Protein AF-A0A350DDB5-F1 (afdb_monomer)

Solvent-accessible surface area (backbone atoms only — not comparable to full-atom values): 9599 Å² total; per-residue (Å²): 131,65,50,73,64,43,39,70,79,32,66,92,55,50,73,53,65,64,65,60,55,49,54,50,44,67,74,75,41,54,70,26,58,35,36,60,74,67,66,46,67,66,57,37,42,77,68,61,44,63,33,73,48,82,48,96,90,48,98,65,77,40,78,78,28,46,58,45,88,82,18,39,63,56,42,35,52,53,52,16,50,64,55,27,66,79,69,70,49,80,51,71,40,84,75,46,68,34,84,72,84,81,44,31,37,36,32,38,32,55,41,64,92,81,51,74,84,63,90,59,51,62,66,48,45,47,50,51,21,67,74,69,72,30,41,29,39,38,37,31,29,46,98,90,39,80,77,48,78,49,60,27,75,70,78,73,80,72,75,72,89,126

Mean predicted aligned error: 8.54 Å

Nearest PDB structures (foldseek):
  2zyz-assembly1_A  TM=4.074E-01  e=2.820E-02  Pyrobaculum aerophilum
  3iey-assembly1_B  TM=3.296E-01  e=1.972E-01  Nanoarchaeum equitans
  2eo0-assembly2_B  TM=3.934E-01  e=6.099E-01  Sulfurisphaera tokodaii str. 7
  3p1z-assembly2_G  TM=3.883E-01  e=4.457E-01  Aeropyrum pernix
  8jiw-assembly1_BH  TM=3.377E-01  e=4.835E+00  Triticum aestivum

pLDDT: mean 87.73, std 11.01, range [37.75, 97.38]

Secondary structure (DSSP, 8-state):
---HHHHHH-TTTTTS-HHHHHHHHHHH--HHHHHHHH--HHHHHHTT--EEE--TT-SSPEEEE-SSTTTHHHHHHHHHHHH-HHHHS-EEEEEEE-TTTT--EEEEEE-STTPPPPTTHHHHHHHHHHHHSS-EEEEEEETTEEEEEEEESPPP------

Structure (mmCIF, N/CA/C/O backbone):
data_AF-A0A350DDB5-F1
#
_entry.id   AF-A0A350DDB5-F1
#
loop_
_atom_site.group_PDB
_atom_site.id
_atom_site.type_symbol
_atom_site.label_atom_id
_atom_site.label_alt_id
_atom_site.label_comp_id
_atom_site.label_asym_id
_atom_site.label_entity_id
_atom_site.label_seq_id
_atom_site.pdbx_PDB_ins_code
_atom_site.Cartn_x
_atom_site.Cartn_y
_atom_site.Cartn_z
_atom_site.occupancy
_atom_site.B_iso_or_equiv
_atom_site.auth_seq_id
_atom_site.auth_comp_id
_atom_site.auth_asym_id
_atom_site.auth_atom_id
_atom_site.pdbx_PDB_model_num
ATOM 1 N N . ALA A 1 1 ? 25.832 6.949 -24.820 1.00 77.69 1 ALA A N 1
ATOM 2 C CA . ALA A 1 1 ? 24.738 7.571 -25.598 1.00 77.69 1 ALA A CA 1
ATOM 3 C C . ALA A 1 1 ? 23.483 6.717 -25.429 1.00 77.69 1 ALA A C 1
ATOM 5 O O . ALA A 1 1 ? 23.663 5.517 -25.239 1.00 77.69 1 ALA A O 1
ATOM 6 N N . PRO A 1 2 ? 22.267 7.297 -25.448 1.00 85.56 2 PRO A N 1
ATOM 7 C CA . PRO A 1 2 ? 21.021 6.542 -25.289 1.00 85.56 2 PRO A CA 1
ATOM 8 C C . PRO A 1 2 ? 20.863 5.491 -26.394 1.00 85.56 2 PRO A C 1
ATOM 10 O O . PRO A 1 2 ? 21.226 5.736 -27.551 1.00 85.56 2 PRO A O 1
ATOM 13 N N . THR A 1 3 ? 20.337 4.328 -26.023 1.00 88.81 3 THR A N 1
ATOM 14 C CA . THR A 1 3 ? 20.015 3.228 -26.939 1.00 88.81 3 THR A CA 1
ATOM 15 C C . THR A 1 3 ? 18.721 3.507 -27.714 1.00 88.81 3 THR A C 1
ATOM 17 O O . THR A 1 3 ? 18.036 4.499 -27.467 1.00 88.81 3 THR A O 1
ATOM 20 N N . ALA A 1 4 ? 18.387 2.657 -28.691 1.00 90.31 4 ALA A N 1
ATOM 21 C CA . ALA A 1 4 ? 17.105 2.750 -29.396 1.00 90.31 4 ALA A CA 1
ATOM 22 C C . ALA A 1 4 ? 15.919 2.564 -28.435 1.00 90.31 4 ALA A C 1
ATOM 24 O O . ALA A 1 4 ? 14.973 3.340 -28.484 1.00 90.31 4 ALA A O 1
ATOM 25 N N . GLU A 1 5 ? 16.035 1.613 -27.509 1.00 87.00 5 GLU A N 1
ATOM 26 C CA . GLU A 1 5 ? 15.034 1.367 -26.475 1.00 87.00 5 GLU A CA 1
ATOM 27 C C . GLU A 1 5 ? 14.865 2.566 -25.530 1.00 87.00 5 GLU A C 1
ATOM 29 O O . GLU A 1 5 ? 13.740 2.948 -25.216 1.00 87.00 5 GLU A O 1
ATOM 34 N N . ASP A 1 6 ? 15.964 3.204 -25.109 1.00 87.44 6 ASP A N 1
ATOM 35 C CA . ASP A 1 6 ? 15.877 4.393 -24.249 1.00 87.44 6 ASP A CA 1
ATOM 36 C C . ASP A 1 6 ? 15.075 5.509 -24.934 1.00 87.44 6 ASP A C 1
ATOM 38 O O . ASP A 1 6 ? 14.295 6.197 -24.283 1.00 87.44 6 ASP A O 1
ATOM 42 N N . ARG A 1 7 ? 15.233 5.674 -26.254 1.00 89.94 7 ARG A N 1
ATOM 43 C CA . ARG A 1 7 ? 14.491 6.674 -27.041 1.00 89.94 7 ARG A CA 1
ATOM 44 C C . ARG A 1 7 ? 13.031 6.301 -27.262 1.00 89.94 7 ARG A C 1
ATOM 46 O O . ARG A 1 7 ? 12.203 7.195 -27.372 1.00 89.94 7 ARG A O 1
ATOM 53 N N . GLU A 1 8 ? 12.726 5.012 -27.348 1.00 89.94 8 GLU A N 1
ATOM 54 C CA . GLU A 1 8 ? 11.354 4.524 -27.468 1.00 89.94 8 GLU A CA 1
ATOM 55 C C . GLU A 1 8 ? 10.568 4.763 -26.175 1.00 89.94 8 GLU A C 1
ATOM 57 O O . GLU A 1 8 ? 9.454 5.280 -26.208 1.00 89.94 8 GLU A O 1
ATOM 62 N N . TRP A 1 9 ? 11.167 4.440 -25.027 1.00 86.56 9 TRP A N 1
ATOM 63 C CA . TRP A 1 9 ? 10.498 4.556 -23.731 1.00 86.56 9 TRP A CA 1
ATOM 64 C C . TRP A 1 9 ? 10.554 5.953 -23.120 1.00 86.56 9 TRP A C 1
ATOM 66 O O . TRP A 1 9 ? 9.683 6.295 -22.318 1.00 86.56 9 TRP A O 1
ATOM 76 N N . PHE A 1 10 ? 11.562 6.747 -23.479 1.00 90.19 10 PHE A N 1
ATOM 77 C CA . PHE A 1 10 ? 11.792 8.074 -22.917 1.00 90.19 10 PHE A CA 1
ATOM 78 C C . PHE A 1 10 ? 12.144 9.107 -23.995 1.00 90.19 10 PHE A C 1
ATOM 80 O O . PHE A 1 10 ? 13.213 9.721 -23.927 1.00 90.19 10 PHE A O 1
ATOM 87 N N . PRO A 1 11 ? 11.268 9.339 -24.988 1.00 90.19 11 PRO A N 1
ATOM 88 C CA . PRO A 1 11 ? 11.570 10.218 -26.119 1.00 90.19 11 PRO A CA 1
ATOM 89 C C . PRO A 1 11 ? 11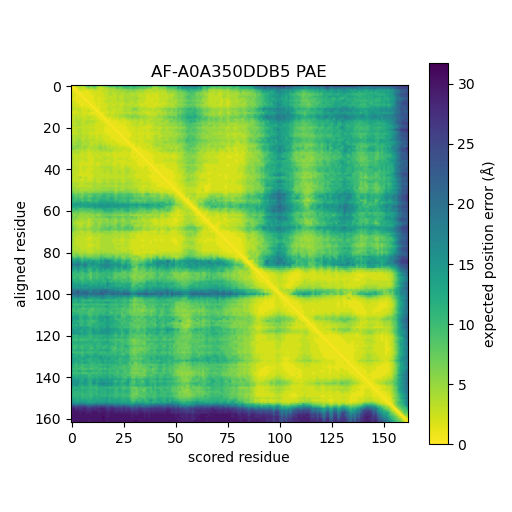.967 11.638 -25.688 1.00 90.19 11 PRO A C 1
ATOM 91 O O . PRO A 1 11 ? 12.842 12.240 -26.305 1.00 90.19 11 PRO A O 1
ATOM 94 N N . ASP A 1 12 ? 11.389 12.139 -24.593 1.00 87.69 12 ASP A N 1
ATOM 95 C CA . ASP A 1 12 ? 11.588 13.516 -24.127 1.00 87.69 12 ASP A CA 1
ATOM 96 C C . ASP A 1 12 ? 12.887 13.732 -23.331 1.00 87.69 12 ASP A C 1
ATOM 98 O O . ASP A 1 12 ? 13.337 14.866 -23.173 1.00 87.69 12 ASP A O 1
ATOM 102 N N . ILE A 1 13 ? 13.500 12.662 -22.810 1.00 90.06 13 ILE A N 1
ATOM 103 C CA . ILE A 1 13 ? 14.688 12.751 -21.936 1.00 90.06 13 ILE A CA 1
ATOM 104 C C . ILE A 1 13 ? 15.859 11.876 -22.403 1.00 90.06 13 ILE A C 1
ATOM 106 O O . ILE A 1 13 ? 16.972 11.985 -21.890 1.00 90.06 13 ILE A O 1
ATOM 110 N N . ALA A 1 14 ? 15.665 11.002 -23.390 1.00 90.44 14 ALA A N 1
ATOM 111 C CA . ALA A 1 14 ? 16.731 10.159 -23.908 1.00 90.44 14 ALA A CA 1
ATOM 112 C C . ALA A 1 14 ? 17.817 11.004 -24.593 1.00 90.44 14 ALA A C 1
ATOM 114 O O . ALA A 1 14 ? 17.689 11.425 -25.741 1.00 90.44 14 ALA A O 1
ATOM 115 N N . GLY A 1 15 ? 18.938 11.199 -23.896 1.00 86.69 15 GLY A N 1
ATOM 116 C CA . GLY A 1 15 ? 20.064 12.008 -24.372 1.00 86.69 15 GLY A CA 1
ATOM 117 C C . GLY A 1 15 ? 20.114 13.428 -23.807 1.00 86.69 15 GLY A C 1
ATOM 118 O O . GLY A 1 15 ? 21.044 14.157 -24.148 1.00 86.69 15 GLY A O 1
ATOM 119 N N . SER A 1 16 ? 19.181 13.805 -22.926 1.00 88.44 16 SER A N 1
ATOM 120 C CA . SER A 1 16 ? 19.285 15.028 -22.126 1.00 88.44 16 SER A CA 1
ATOM 121 C C . SER A 1 16 ? 20.382 14.904 -21.048 1.00 88.44 16 SER A C 1
ATOM 123 O O . SER A 1 16 ? 20.863 13.799 -20.754 1.00 88.44 16 SER A O 1
ATOM 125 N N . PRO A 1 17 ? 20.801 16.019 -20.417 1.00 91.50 17 PRO A N 1
ATOM 126 C CA . PRO A 1 17 ? 21.650 15.977 -19.231 1.00 91.50 17 PRO A CA 1
ATOM 127 C C . PRO A 1 17 ? 20.959 15.213 -18.087 1.00 91.50 17 PRO A C 1
ATOM 129 O O . PRO A 1 17 ? 20.061 15.728 -17.425 1.00 91.50 17 PRO A O 1
ATOM 132 N N . TRP A 1 18 ? 21.402 13.976 -17.828 1.00 86.69 18 TRP A N 1
ATOM 133 C CA . TRP A 1 18 ? 20.747 13.059 -16.878 1.00 86.69 18 TRP A CA 1
ATOM 134 C C . TRP A 1 18 ? 20.542 13.664 -15.482 1.00 86.69 18 TRP A C 1
ATOM 136 O O . TRP A 1 18 ? 19.542 13.385 -14.825 1.00 86.69 18 TRP A O 1
ATOM 146 N N . ARG A 1 19 ? 21.484 14.504 -15.031 1.00 92.12 19 ARG A N 1
ATOM 147 C CA . ARG A 1 19 ? 21.434 15.140 -13.714 1.00 92.12 19 ARG A CA 1
ATOM 148 C C . ARG A 1 19 ? 20.280 16.131 -13.610 1.00 92.12 19 ARG A C 1
ATOM 150 O O . ARG A 1 19 ? 19.582 16.129 -12.605 1.00 92.12 19 ARG A O 1
ATOM 157 N N . GLU A 1 20 ? 20.060 16.941 -14.640 1.00 93.12 20 GLU A N 1
ATOM 158 C CA . GLU A 1 20 ? 18.960 17.910 -14.667 1.00 93.12 20 GLU A CA 1
ATOM 159 C C . GLU A 1 20 ? 17.610 17.192 -14.702 1.00 93.12 20 GLU A C 1
ATOM 161 O O . GLU A 1 20 ? 16.706 17.538 -13.944 1.00 93.12 20 GLU A O 1
ATOM 166 N N . THR A 1 21 ? 17.501 16.133 -15.511 1.00 90.81 21 THR A N 1
ATOM 167 C CA . THR A 1 21 ? 16.305 15.284 -15.560 1.00 90.81 21 THR A CA 1
ATOM 168 C C . THR A 1 21 ? 16.009 14.639 -14.206 1.00 90.81 21 THR A C 1
ATOM 170 O O . THR A 1 21 ? 14.863 14.660 -13.761 1.00 90.81 21 THR A O 1
ATOM 173 N N . LEU A 1 22 ? 17.026 14.108 -13.522 1.00 89.00 22 LEU A N 1
ATOM 174 C CA . LEU A 1 22 ? 16.855 13.496 -12.205 1.00 89.00 22 LEU A CA 1
ATOM 175 C C . LEU A 1 22 ? 16.471 14.528 -11.137 1.00 89.00 22 LEU A C 1
ATOM 177 O O . LEU A 1 22 ? 15.537 14.294 -10.374 1.00 89.00 22 LEU A O 1
ATOM 181 N N . GLU A 1 23 ? 17.151 15.676 -11.090 1.00 91.69 23 GLU A N 1
ATOM 182 C CA . GLU A 1 23 ? 16.832 16.751 -10.142 1.00 91.69 23 GLU A CA 1
ATOM 183 C C . GLU A 1 23 ? 15.412 17.294 -10.362 1.00 91.69 23 GLU A C 1
ATOM 185 O O . GLU A 1 23 ? 14.696 17.560 -9.394 1.00 91.69 23 GLU A O 1
ATOM 190 N N . PHE A 1 24 ? 14.976 17.418 -11.619 1.00 92.31 24 PHE A N 1
ATOM 191 C CA . PHE A 1 24 ? 13.599 17.769 -11.955 1.00 92.31 24 PHE A CA 1
ATOM 192 C C . PHE A 1 24 ? 12.616 16.708 -11.454 1.00 92.31 24 PHE A C 1
ATOM 194 O O . PHE A 1 24 ? 11.641 17.051 -10.783 1.00 92.31 24 PHE A O 1
ATOM 201 N N . ALA A 1 25 ? 12.882 15.431 -11.731 1.00 90.19 25 ALA A N 1
ATOM 202 C CA . ALA A 1 25 ? 12.014 14.337 -11.322 1.00 90.19 25 ALA A CA 1
ATOM 203 C C . ALA A 1 25 ? 11.860 14.276 -9.788 1.00 90.19 25 ALA A C 1
ATOM 205 O O . ALA A 1 25 ? 10.746 14.247 -9.275 1.00 90.19 25 ALA A O 1
ATOM 206 N N . MET A 1 26 ? 12.965 14.366 -9.044 1.00 88.75 26 MET A N 1
ATOM 207 C CA . MET A 1 26 ? 12.956 14.316 -7.575 1.00 88.75 26 MET A CA 1
ATOM 208 C C . MET A 1 26 ? 12.252 15.509 -6.915 1.00 88.75 26 MET A C 1
ATOM 210 O O . MET A 1 26 ? 11.738 15.380 -5.809 1.00 88.75 26 MET A O 1
ATOM 214 N N . ARG A 1 27 ? 12.252 16.688 -7.551 1.00 91.25 27 ARG A N 1
ATOM 215 C CA . ARG A 1 27 ? 11.601 17.890 -6.997 1.00 91.25 27 ARG A CA 1
ATOM 216 C C . ARG A 1 27 ? 10.104 17.946 -7.276 1.00 91.25 27 ARG A C 1
ATOM 218 O O . ARG A 1 27 ? 9.377 18.556 -6.498 1.00 91.25 27 ARG A O 1
ATOM 225 N N . ASN A 1 28 ? 9.665 17.379 -8.397 1.00 91.62 28 ASN A N 1
ATOM 226 C CA . ASN A 1 28 ? 8.316 17.605 -8.919 1.00 91.62 28 ASN A CA 1
ATOM 227 C C . ASN A 1 28 ? 7.402 16.375 -8.833 1.00 91.62 28 ASN A C 1
ATOM 229 O O . ASN A 1 28 ? 6.195 16.516 -9.022 1.00 91.62 28 ASN A O 1
ATOM 233 N N . PHE A 1 29 ? 7.940 15.188 -8.540 1.00 89.06 29 PHE A N 1
ATOM 234 C CA . PHE A 1 29 ? 7.173 13.943 -8.492 1.00 89.06 29 PHE A CA 1
ATOM 235 C C . PHE A 1 29 ? 7.298 13.258 -7.132 1.00 89.06 29 PHE A C 1
ATOM 237 O O . PHE A 1 29 ? 8.316 13.365 -6.453 1.00 89.06 29 PHE A O 1
ATOM 244 N N . LYS A 1 30 ? 6.231 12.553 -6.745 1.00 86.75 30 LYS A N 1
ATOM 245 C CA . LYS A 1 30 ? 6.221 11.647 -5.590 1.00 86.75 30 LYS A CA 1
ATOM 246 C C . LYS A 1 30 ? 6.795 10.291 -6.004 1.00 86.75 30 LYS A C 1
ATOM 248 O O . LYS A 1 30 ? 6.885 10.020 -7.200 1.00 86.75 30 LYS A O 1
ATOM 253 N N . ASP A 1 31 ? 7.139 9.441 -5.041 1.00 86.88 31 ASP A N 1
ATOM 254 C CA . ASP A 1 31 ? 7.784 8.140 -5.277 1.00 86.88 31 ASP A CA 1
ATOM 255 C C . ASP A 1 31 ? 7.068 7.302 -6.351 1.00 86.88 31 ASP A C 1
ATOM 257 O O . ASP A 1 31 ? 7.704 6.764 -7.259 1.00 86.88 31 ASP A O 1
ATOM 261 N N . GLU A 1 32 ? 5.735 7.247 -6.313 1.00 86.62 32 GLU A N 1
ATOM 262 C CA . GLU A 1 32 ? 4.929 6.447 -7.236 1.00 86.62 32 GLU A CA 1
ATOM 263 C C . GLU A 1 32 ? 5.047 6.952 -8.671 1.00 86.62 32 GLU A C 1
ATOM 265 O O . GLU A 1 32 ? 5.317 6.183 -9.600 1.00 86.62 32 GLU A O 1
ATOM 270 N N . SER A 1 33 ? 4.845 8.257 -8.865 1.00 89.06 33 SER A N 1
ATOM 271 C CA . SER A 1 33 ? 4.888 8.875 -10.186 1.00 89.06 33 SER A CA 1
ATOM 272 C C . SER A 1 33 ? 6.315 8.979 -10.714 1.00 89.06 33 SER A C 1
ATOM 274 O O . SER A 1 33 ? 6.515 8.841 -11.920 1.00 89.06 33 SER A O 1
ATOM 276 N N . PHE A 1 34 ? 7.304 9.112 -9.828 1.00 90.50 34 PHE A N 1
ATOM 277 C CA . PHE A 1 34 ? 8.720 9.017 -10.157 1.00 90.50 34 PHE A CA 1
ATOM 278 C C . PHE A 1 34 ? 9.052 7.640 -10.747 1.00 90.50 34 PHE A C 1
ATOM 280 O O . PHE A 1 34 ? 9.576 7.555 -11.857 1.00 90.50 34 PHE A O 1
ATOM 287 N N . ILE A 1 35 ? 8.686 6.553 -10.058 1.00 90.06 35 ILE A N 1
ATOM 288 C CA . ILE A 1 35 ? 8.905 5.185 -10.552 1.00 90.06 35 ILE A CA 1
ATOM 289 C C . ILE A 1 35 ? 8.162 4.972 -11.874 1.00 90.06 35 ILE A C 1
ATOM 291 O O . ILE A 1 35 ? 8.744 4.477 -12.840 1.00 90.06 35 ILE A O 1
ATOM 295 N N . GLN A 1 36 ? 6.897 5.392 -11.950 1.00 90.25 36 GLN A N 1
ATOM 296 C CA . GLN A 1 36 ? 6.066 5.181 -13.133 1.00 90.25 36 GLN A CA 1
ATOM 297 C C . GLN A 1 36 ? 6.613 5.880 -14.384 1.00 90.25 36 GLN A C 1
ATOM 299 O O . GLN A 1 36 ? 6.474 5.354 -15.490 1.00 90.25 36 GLN A O 1
ATOM 304 N N . GLN A 1 37 ? 7.221 7.058 -14.221 1.00 89.19 37 GLN A N 1
ATOM 305 C CA . GLN A 1 37 ? 7.660 7.899 -15.336 1.00 89.19 37 GLN A CA 1
ATOM 306 C C . GLN A 1 37 ? 9.151 7.796 -15.652 1.00 89.19 37 GLN A C 1
ATOM 308 O O . GLN A 1 37 ? 9.514 8.085 -16.785 1.00 89.19 37 GLN A O 1
ATOM 313 N N . PHE A 1 38 ? 10.006 7.387 -14.707 1.00 90.94 38 PHE A N 1
ATOM 314 C CA . PHE A 1 38 ? 11.466 7.480 -14.867 1.00 90.94 38 PHE A CA 1
ATOM 315 C C . PHE A 1 38 ? 12.230 6.164 -14.651 1.00 90.94 38 PHE A C 1
ATOM 317 O O . PHE A 1 38 ? 13.418 6.100 -14.970 1.00 90.94 38 PHE A O 1
ATOM 324 N N . LEU A 1 39 ? 11.601 5.094 -14.150 1.00 91.69 39 LEU A N 1
ATOM 325 C CA . LEU A 1 39 ? 12.277 3.797 -14.017 1.00 91.69 39 LEU A CA 1
ATOM 326 C C . LEU A 1 39 ? 12.444 3.144 -15.390 1.00 91.69 39 LEU A C 1
ATOM 328 O O . LEU A 1 39 ? 11.435 2.750 -15.952 1.00 91.69 39 LEU A O 1
ATOM 332 N N . SER A 1 40 ? 13.674 2.999 -15.900 1.00 91.19 40 SER A N 1
ATOM 333 C CA . SER A 1 40 ? 13.963 2.527 -17.267 1.00 91.19 40 SER A CA 1
ATOM 334 C C . SER A 1 40 ? 14.062 1.008 -17.441 1.00 91.19 40 SER A C 1
ATOM 336 O O . SER A 1 40 ? 14.426 0.314 -16.485 1.00 91.19 40 SER A O 1
ATOM 338 N N . PRO A 1 41 ? 13.832 0.460 -18.661 1.00 91.06 41 PRO A N 1
ATOM 339 C CA . PRO A 1 41 ? 13.954 -0.980 -18.912 1.00 91.06 41 PRO A CA 1
ATOM 340 C C . PRO A 1 41 ? 15.349 -1.499 -18.591 1.00 91.06 41 PRO A C 1
ATOM 342 O O . PRO A 1 41 ? 15.508 -2.573 -18.014 1.00 91.06 41 PRO A O 1
ATOM 345 N N . LYS A 1 42 ? 16.371 -0.689 -18.884 1.00 89.88 42 LYS A N 1
ATOM 346 C CA . LYS A 1 42 ? 17.754 -0.985 -18.525 1.00 89.88 42 LYS A CA 1
ATOM 347 C C . LYS A 1 42 ? 17.925 -1.207 -17.022 1.00 89.88 42 LYS A C 1
ATOM 349 O O . LYS A 1 42 ? 18.483 -2.228 -16.642 1.00 89.88 42 LYS A O 1
ATOM 354 N N . VAL A 1 43 ? 17.436 -0.298 -16.176 1.00 90.75 43 VAL A N 1
ATOM 355 C CA . VAL A 1 43 ? 17.553 -0.447 -14.714 1.00 90.75 43 VAL A CA 1
ATOM 356 C C . VAL A 1 43 ? 16.777 -1.672 -14.229 1.00 90.75 43 VAL A C 1
ATOM 358 O O . VAL A 1 43 ? 17.289 -2.430 -13.410 1.00 90.75 43 VAL A O 1
ATOM 361 N N . ILE A 1 44 ? 15.584 -1.919 -14.778 1.00 92.62 44 ILE A N 1
ATOM 362 C CA . ILE A 1 44 ? 14.783 -3.112 -14.464 1.00 92.62 44 ILE A CA 1
ATOM 363 C C . ILE A 1 44 ? 15.550 -4.409 -14.783 1.00 92.62 44 ILE A C 1
ATOM 365 O O . ILE A 1 44 ? 15.536 -5.333 -13.969 1.00 92.62 44 ILE A O 1
ATOM 369 N N . ARG A 1 45 ? 16.266 -4.471 -15.916 1.00 93.00 45 ARG A N 1
ATOM 370 C CA . ARG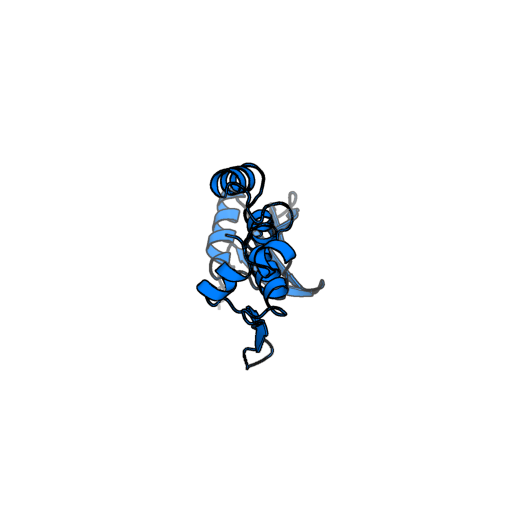 A 1 45 ? 17.126 -5.615 -16.277 1.00 93.00 45 ARG A CA 1
ATOM 371 C C . ARG A 1 45 ? 18.381 -5.718 -15.424 1.00 93.00 45 ARG A C 1
ATOM 373 O O . ARG A 1 45 ? 18.706 -6.809 -14.966 1.00 93.00 45 ARG A O 1
ATOM 380 N N . ASP A 1 46 ? 19.068 -4.602 -15.199 1.00 93.81 46 ASP A N 1
ATOM 381 C CA . ASP A 1 46 ? 20.305 -4.560 -14.415 1.00 93.81 46 ASP A CA 1
ATOM 382 C C . ASP A 1 46 ? 20.043 -5.018 -12.965 1.00 93.81 46 ASP A C 1
ATOM 384 O O . ASP A 1 46 ? 20.843 -5.756 -12.389 1.00 93.81 46 ASP A O 1
ATOM 388 N N . LEU A 1 47 ? 18.882 -4.655 -12.406 1.00 94.06 47 LEU A N 1
ATOM 389 C CA . LEU A 1 47 ? 18.408 -5.106 -11.092 1.00 94.06 47 LEU A CA 1
ATOM 390 C C . LEU A 1 47 ? 17.685 -6.462 -11.122 1.00 94.06 47 LEU A C 1
ATOM 392 O O . LEU A 1 47 ? 17.316 -6.974 -10.067 1.00 94.06 47 LEU A O 1
ATOM 396 N N . LYS A 1 48 ? 17.485 -7.048 -12.309 1.00 93.12 48 LYS A N 1
ATOM 397 C CA . LYS A 1 48 ? 16.778 -8.319 -12.533 1.00 93.12 48 LYS A CA 1
ATOM 398 C C . LYS A 1 48 ? 15.405 -8.365 -11.864 1.00 93.12 48 LYS A C 1
ATOM 400 O O . LYS A 1 48 ? 15.043 -9.383 -11.277 1.00 93.12 48 LYS A O 1
ATOM 405 N N . LEU A 1 49 ? 14.639 -7.278 -11.938 1.00 93.75 49 LEU A N 1
ATOM 406 C CA . LEU A 1 49 ? 13.316 -7.243 -11.318 1.00 93.75 49 LEU A CA 1
ATOM 407 C C . LEU A 1 49 ? 12.365 -8.214 -12.031 1.00 93.75 49 LEU A C 1
ATOM 409 O O . LEU A 1 49 ? 12.476 -8.476 -13.232 1.00 93.75 49 LEU A O 1
ATOM 413 N N . PHE A 1 50 ? 11.421 -8.749 -11.270 1.00 93.69 50 PHE A N 1
ATOM 414 C CA . PHE A 1 50 ? 10.334 -9.588 -11.752 1.00 93.69 50 PHE A CA 1
ATOM 415 C C . PHE A 1 50 ? 9.138 -9.427 -10.814 1.00 93.69 50 PHE A C 1
ATOM 417 O O . PHE A 1 50 ? 9.289 -9.014 -9.663 1.00 93.69 50 PHE A O 1
ATOM 424 N N . LEU A 1 51 ? 7.947 -9.710 -11.328 1.00 91.81 51 LEU A N 1
ATOM 425 C CA . LEU A 1 51 ? 6.696 -9.619 -10.589 1.00 91.81 51 LEU A CA 1
ATOM 426 C C . LEU A 1 51 ? 6.229 -11.023 -10.214 1.00 91.81 51 LEU A C 1
ATOM 428 O O . LEU A 1 51 ? 6.044 -11.864 -11.094 1.00 91.81 51 LEU A O 1
ATOM 432 N N . ILE A 1 52 ? 6.004 -11.236 -8.921 1.00 88.56 52 ILE A N 1
ATOM 433 C CA . ILE A 1 52 ? 5.355 -12.433 -8.387 1.00 88.56 52 ILE A CA 1
ATOM 434 C C . ILE A 1 52 ? 3.919 -12.071 -8.018 1.00 88.56 52 ILE A C 1
ATOM 436 O O . ILE A 1 52 ? 3.686 -11.019 -7.418 1.00 88.56 52 ILE A O 1
ATOM 440 N N . VAL A 1 53 ? 2.976 -12.943 -8.363 1.00 84.06 53 VAL A N 1
ATOM 441 C CA . VAL A 1 53 ? 1.618 -12.922 -7.818 1.00 84.06 53 VAL A CA 1
ATOM 442 C C . VAL A 1 53 ? 1.535 -14.005 -6.752 1.00 84.06 53 VAL A C 1
ATOM 444 O O . VAL A 1 53 ? 1.835 -15.169 -7.015 1.00 84.06 53 VAL A O 1
ATOM 447 N N . ASP A 1 54 ? 1.169 -13.577 -5.550 1.00 80.56 54 ASP A N 1
ATOM 448 C CA . ASP A 1 54 ? 0.923 -14.426 -4.390 1.00 80.56 54 ASP A CA 1
ATOM 449 C C . ASP A 1 54 ? -0.566 -14.307 -4.055 1.00 80.56 54 ASP A C 1
ATOM 451 O O . ASP A 1 54 ? -1.020 -13.268 -3.565 1.00 80.56 54 ASP A O 1
ATOM 455 N N . ASP A 1 55 ? -1.333 -15.323 -4.445 1.00 79.25 55 ASP A N 1
ATOM 456 C CA . ASP A 1 55 ? -2.753 -15.448 -4.127 1.00 79.25 55 ASP A CA 1
ATOM 457 C C . ASP A 1 55 ? -2.887 -16.476 -3.006 1.00 79.25 55 ASP A C 1
ATOM 459 O O . ASP A 1 55 ? -2.511 -17.632 -3.171 1.00 79.25 55 ASP A O 1
ATOM 463 N N . ASP A 1 56 ? -3.469 -16.077 -1.877 1.00 76.31 56 ASP A N 1
ATOM 464 C CA . ASP A 1 56 ? -3.678 -16.938 -0.710 1.00 76.31 56 ASP A CA 1
ATOM 465 C C . ASP A 1 56 ? -4.574 -18.158 -0.997 1.00 76.31 56 ASP A C 1
ATOM 467 O O . ASP A 1 56 ? -4.641 -19.071 -0.174 1.00 76.31 56 ASP A O 1
ATOM 471 N N . GLN A 1 57 ? -5.263 -18.193 -2.143 1.00 83.69 57 GLN A N 1
ATOM 472 C CA . GLN A 1 57 ? -6.067 -19.337 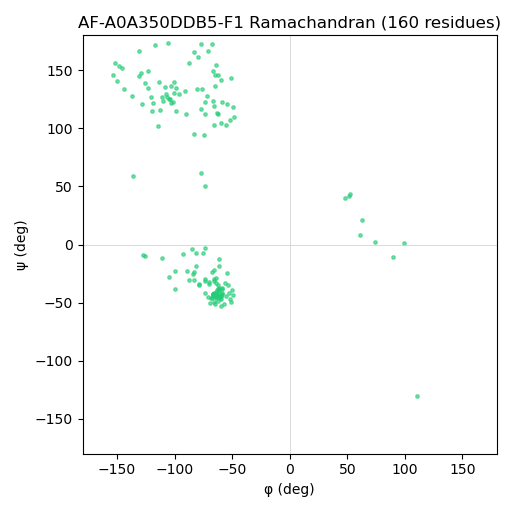-2.593 1.00 83.69 57 GLN A CA 1
ATOM 473 C C . GLN A 1 57 ? -5.298 -20.311 -3.493 1.00 83.69 57 GLN A C 1
ATOM 475 O O . GLN A 1 57 ? -5.822 -21.378 -3.822 1.00 83.69 57 GLN A O 1
ATOM 480 N N . VAL A 1 58 ? -4.080 -19.965 -3.912 1.00 83.50 58 VAL A N 1
ATOM 481 C CA . VAL A 1 58 ? -3.267 -20.762 -4.833 1.00 83.50 58 VAL A CA 1
ATOM 482 C C . VAL A 1 58 ? -1.972 -21.161 -4.134 1.00 83.50 58 VAL A C 1
ATOM 484 O O . VAL A 1 58 ? -1.189 -20.328 -3.706 1.00 83.50 58 VAL A O 1
ATOM 487 N N . GLU A 1 59 ? -1.713 -22.465 -4.036 1.00 80.50 59 GLU A N 1
ATOM 488 C CA . GLU A 1 59 ? -0.513 -22.978 -3.354 1.00 80.50 59 GLU A CA 1
ATOM 489 C C . GLU A 1 59 ? 0.794 -22.638 -4.101 1.00 80.50 59 GLU A C 1
ATOM 491 O O . GLU A 1 59 ? 1.873 -22.595 -3.512 1.00 80.50 59 GLU A O 1
ATOM 496 N N . MET A 1 60 ? 0.708 -22.394 -5.410 1.00 83.44 60 MET A N 1
ATOM 497 C CA . MET A 1 60 ? 1.850 -22.071 -6.262 1.00 83.44 60 MET A CA 1
ATOM 498 C C . MET A 1 60 ? 1.967 -20.566 -6.500 1.00 83.44 60 MET A C 1
ATOM 500 O O . MET A 1 60 ? 1.000 -19.911 -6.880 1.00 83.44 60 MET A O 1
ATOM 504 N N . LEU A 1 61 ? 3.189 -20.047 -6.379 1.00 84.50 61 LEU A N 1
ATOM 505 C CA . LEU A 1 61 ? 3.518 -18.678 -6.771 1.00 84.50 61 LEU A CA 1
ATOM 506 C C . LEU A 1 61 ? 3.630 -18.565 -8.297 1.00 84.50 61 LEU A C 1
ATOM 508 O O . LEU A 1 61 ? 4.320 -19.363 -8.937 1.00 84.50 61 LEU A O 1
ATOM 512 N N . GLU A 1 62 ? 3.010 -17.536 -8.876 1.00 86.88 62 GLU A N 1
ATOM 513 C CA . GLU A 1 62 ? 3.086 -17.253 -10.312 1.00 86.88 62 GLU A CA 1
ATOM 514 C C . GLU A 1 62 ? 4.090 -16.127 -10.593 1.00 86.88 62 GLU A C 1
ATOM 516 O O . GLU A 1 62 ? 4.013 -15.041 -10.015 1.00 86.88 62 GLU A O 1
ATOM 521 N N . VAL A 1 63 ? 5.009 -16.343 -11.541 1.00 89.12 63 VAL A N 1
ATOM 522 C CA . VAL A 1 63 ? 5.824 -15.254 -12.102 1.00 89.12 63 VAL A CA 1
ATOM 523 C C . VAL A 1 63 ? 5.022 -14.557 -13.198 1.00 89.12 63 VAL A C 1
ATOM 525 O O . VAL A 1 63 ? 5.019 -14.976 -14.353 1.00 89.12 63 VAL A O 1
ATOM 528 N N . ALA A 1 64 ? 4.353 -13.467 -12.833 1.00 88.69 64 ALA A N 1
ATOM 529 C CA . ALA A 1 64 ? 3.494 -12.713 -13.738 1.00 88.69 64 ALA A CA 1
ATOM 530 C C . ALA A 1 64 ? 4.268 -11.946 -14.817 1.00 88.69 64 ALA A C 1
ATOM 532 O O . ALA A 1 64 ? 3.759 -11.762 -15.924 1.00 88.69 64 ALA A O 1
ATOM 533 N N . ALA A 1 65 ? 5.465 -11.444 -14.506 1.00 92.81 65 ALA A N 1
ATOM 534 C CA . ALA A 1 65 ? 6.289 -10.706 -15.459 1.00 92.81 65 ALA A CA 1
ATOM 535 C C . ALA A 1 65 ? 7.773 -10.812 -15.111 1.00 92.81 65 ALA A C 1
ATOM 537 O O . ALA A 1 65 ? 8.149 -10.806 -13.941 1.00 92.81 65 ALA A O 1
ATOM 538 N N . ILE A 1 66 ? 8.611 -10.844 -16.140 1.00 92.44 66 ILE A N 1
ATOM 539 C CA . ILE A 1 66 ? 10.070 -10.796 -16.027 1.00 92.44 66 ILE A CA 1
ATOM 540 C C . ILE A 1 66 ? 10.597 -9.536 -16.716 1.00 92.44 66 ILE A C 1
ATOM 542 O O . ILE A 1 66 ? 9.842 -8.813 -17.361 1.00 92.44 66 ILE A O 1
ATOM 546 N N . HIS A 1 67 ? 11.884 -9.245 -16.555 1.00 90.81 67 HIS A N 1
ATOM 547 C CA . HIS A 1 67 ? 12.558 -8.072 -17.117 1.00 90.81 67 HIS A CA 1
ATOM 548 C C . HIS A 1 67 ? 12.794 -8.189 -18.639 1.00 90.81 67 HIS A C 1
ATOM 550 O O . HIS A 1 67 ? 13.905 -7.988 -19.130 1.00 90.81 67 HIS A O 1
ATOM 556 N N . ASP A 1 68 ? 11.747 -8.529 -19.388 1.00 87.81 68 ASP A N 1
ATOM 557 C CA . ASP A 1 68 ? 11.688 -8.476 -20.845 1.00 87.81 68 ASP A CA 1
ATOM 558 C C . ASP A 1 68 ? 10.828 -7.287 -21.315 1.00 87.81 68 ASP A C 1
ATOM 560 O O . ASP A 1 68 ? 10.197 -6.581 -20.521 1.00 87.81 68 ASP A O 1
ATOM 564 N N . ASP A 1 69 ? 10.805 -7.053 -22.624 1.00 84.25 69 ASP A N 1
ATOM 565 C CA . ASP A 1 69 ? 10.155 -5.872 -23.206 1.00 84.25 69 ASP A CA 1
ATOM 566 C C . ASP A 1 69 ? 8.634 -5.867 -22.956 1.00 84.25 69 ASP A C 1
ATOM 568 O O . ASP A 1 69 ? 8.013 -4.812 -22.817 1.00 84.25 69 ASP A O 1
ATOM 572 N N . ARG A 1 70 ? 8.022 -7.054 -22.832 1.00 85.50 70 ARG A N 1
ATOM 573 C CA . ARG A 1 70 ? 6.592 -7.219 -22.524 1.00 85.50 70 ARG A CA 1
ATOM 574 C C . ARG A 1 70 ? 6.292 -7.024 -21.036 1.00 85.50 70 ARG A C 1
ATOM 576 O O . ARG A 1 70 ? 5.227 -6.514 -20.685 1.00 85.50 70 ARG A O 1
ATOM 583 N N . GLY A 1 71 ? 7.203 -7.440 -20.162 1.00 88.88 71 GLY A N 1
ATOM 584 C CA . GLY A 1 71 ? 7.057 -7.398 -18.714 1.00 88.88 71 GLY A CA 1
ATOM 585 C C . GLY A 1 71 ? 7.408 -6.049 -18.101 1.00 88.88 71 GLY A C 1
ATOM 586 O O . GLY A 1 71 ? 6.865 -5.712 -17.050 1.00 88.88 71 GLY A O 1
ATOM 587 N N . TYR A 1 72 ? 8.223 -5.235 -18.773 1.00 90.00 72 TYR A N 1
ATOM 588 C CA . TYR A 1 72 ? 8.659 -3.931 -18.274 1.00 90.00 72 TYR A CA 1
ATOM 589 C C . TYR A 1 72 ? 7.503 -3.036 -17.804 1.00 90.00 72 TYR A C 1
ATOM 591 O O . TYR A 1 72 ? 7.523 -2.546 -16.672 1.00 90.00 72 TYR A O 1
ATOM 599 N N . LYS A 1 73 ? 6.454 -2.876 -18.625 1.00 89.94 73 LYS A N 1
ATOM 600 C CA . LYS A 1 73 ? 5.288 -2.059 -18.256 1.00 89.94 73 LYS A CA 1
ATOM 601 C C . LYS A 1 73 ? 4.614 -2.582 -16.982 1.00 89.94 73 LYS A C 1
ATOM 603 O O . LYS A 1 73 ? 4.345 -1.797 -16.078 1.00 89.94 73 LYS A O 1
ATOM 608 N N . ARG A 1 74 ? 4.428 -3.903 -16.882 1.00 92.56 74 ARG A N 1
ATOM 609 C CA . ARG A 1 74 ? 3.793 -4.565 -15.729 1.00 92.56 74 ARG A CA 1
ATOM 610 C C . ARG A 1 74 ? 4.635 -4.439 -14.461 1.00 92.56 74 ARG A C 1
ATOM 612 O O . ARG A 1 74 ? 4.093 -4.145 -13.403 1.00 92.56 74 ARG A O 1
ATOM 619 N N . ILE A 1 75 ? 5.951 -4.629 -14.562 1.00 93.50 75 ILE A N 1
ATOM 620 C CA . ILE A 1 75 ? 6.874 -4.492 -13.426 1.00 93.50 75 ILE A CA 1
ATOM 621 C C . ILE A 1 75 ? 6.885 -3.046 -12.929 1.00 93.50 75 ILE A C 1
ATOM 623 O O . ILE A 1 75 ? 6.796 -2.817 -11.726 1.00 93.50 75 ILE A O 1
ATOM 627 N N . ARG A 1 76 ? 6.958 -2.069 -13.841 1.00 92.19 76 ARG A N 1
ATOM 628 C CA . ARG A 1 76 ? 6.976 -0.645 -13.490 1.00 92.19 76 ARG A CA 1
ATOM 629 C C . ARG A 1 76 ? 5.678 -0.206 -12.810 1.00 92.19 76 ARG A C 1
ATOM 631 O O . ARG A 1 76 ? 5.742 0.430 -11.763 1.00 92.19 76 ARG A O 1
ATOM 638 N N . GLU A 1 77 ? 4.530 -0.607 -13.355 1.00 90.69 77 GLU A N 1
ATOM 639 C CA . GLU A 1 77 ? 3.207 -0.338 -12.769 1.00 90.69 77 GLU A CA 1
ATOM 640 C C . GLU A 1 77 ? 3.048 -0.979 -11.386 1.00 90.69 77 GLU A C 1
ATOM 642 O O . GLU A 1 77 ? 2.586 -0.329 -10.445 1.00 90.69 77 GLU A O 1
ATOM 647 N N . ALA A 1 78 ? 3.475 -2.235 -11.232 1.00 90.00 78 ALA A N 1
ATOM 648 C CA . ALA A 1 78 ? 3.402 -2.936 -9.957 1.00 90.00 78 ALA A CA 1
ATOM 649 C C . ALA A 1 78 ? 4.320 -2.303 -8.901 1.00 90.00 78 ALA A C 1
ATOM 651 O O . ALA A 1 78 ? 3.895 -2.092 -7.767 1.00 90.00 78 ALA A O 1
ATOM 652 N N . LEU A 1 79 ? 5.556 -1.955 -9.269 1.00 90.06 79 LEU A N 1
ATOM 653 C CA . LEU A 1 79 ? 6.498 -1.318 -8.353 1.00 90.06 79 LEU A CA 1
ATOM 654 C C . LEU A 1 79 ? 6.037 0.090 -7.961 1.00 90.06 79 LEU A C 1
ATOM 656 O O . LEU A 1 79 ? 6.066 0.425 -6.782 1.00 90.06 79 LEU A O 1
ATOM 660 N N . SER A 1 80 ? 5.548 0.886 -8.916 1.00 89.38 80 SER A N 1
ATOM 661 C CA . SER A 1 80 ? 4.944 2.195 -8.633 1.00 89.38 80 SER A CA 1
ATOM 662 C C . SER A 1 80 ? 3.798 2.067 -7.622 1.00 89.38 80 SER A C 1
ATOM 664 O O . SER A 1 80 ? 3.753 2.800 -6.635 1.00 89.38 80 SER A O 1
ATOM 666 N N . SER A 1 81 ? 2.933 1.064 -7.806 1.00 84.75 81 SER A N 1
ATOM 667 C CA . SER A 1 81 ? 1.801 0.797 -6.912 1.00 84.75 81 SER A CA 1
ATOM 668 C C . SER A 1 81 ? 2.228 0.365 -5.503 1.00 84.75 81 SER A C 1
ATOM 670 O O . SER A 1 81 ? 1.534 0.670 -4.540 1.00 84.75 81 SER A O 1
ATOM 672 N N . GLN A 1 82 ? 3.366 -0.318 -5.338 1.00 80.62 82 GLN A N 1
ATOM 673 C CA . GLN A 1 82 ? 3.887 -0.686 -4.010 1.00 80.62 82 GLN A CA 1
ATOM 674 C C . GLN A 1 82 ? 4.405 0.515 -3.215 1.00 80.62 82 GLN A C 1
ATOM 676 O O . GLN A 1 82 ? 4.329 0.520 -1.986 1.00 80.62 82 GLN A O 1
ATOM 681 N N . TYR A 1 83 ? 4.937 1.519 -3.910 1.00 78.12 83 TYR A N 1
ATOM 682 C CA . TYR A 1 83 ? 5.386 2.762 -3.289 1.00 78.12 83 TYR A CA 1
ATOM 683 C C . TYR A 1 83 ? 4.236 3.733 -3.025 1.00 78.12 83 TYR A C 1
ATOM 685 O O . TYR A 1 83 ? 4.445 4.724 -2.331 1.00 78.12 83 TYR A O 1
ATOM 693 N N . ALA A 1 84 ? 3.024 3.418 -3.501 1.00 75.31 84 ALA A N 1
ATOM 694 C CA . ALA A 1 84 ? 1.835 4.193 -3.205 1.00 75.31 84 ALA A CA 1
ATOM 695 C C . ALA A 1 84 ? 1.537 4.191 -1.713 1.00 75.31 84 ALA A C 1
ATOM 697 O O . ALA A 1 84 ? 1.145 3.167 -1.152 1.00 75.31 84 ALA A O 1
ATOM 698 N N . LEU A 1 85 ? 1.676 5.355 -1.070 1.00 63.66 85 LEU A N 1
ATOM 699 C CA . LEU A 1 85 ? 1.326 5.535 0.347 1.00 63.66 85 LEU A CA 1
ATOM 700 C C . LEU A 1 85 ? -0.089 5.011 0.649 1.00 63.66 85 LEU A C 1
ATOM 702 O O . LEU A 1 85 ? -0.294 4.327 1.650 1.00 63.66 85 LEU A O 1
ATOM 706 N N . SER A 1 86 ? -1.035 5.229 -0.270 1.00 60.69 86 SER A N 1
ATOM 707 C CA . SER A 1 86 ? -2.416 4.738 -0.170 1.00 60.69 86 SER A CA 1
ATOM 708 C C . SER A 1 86 ? -2.559 3.213 -0.220 1.00 60.69 86 SER A C 1
ATOM 710 O O . SER A 1 86 ? -3.578 2.696 0.216 1.00 60.69 86 SER A O 1
ATOM 712 N N . VAL A 1 87 ? -1.576 2.490 -0.767 1.00 61.94 87 VAL A N 1
ATOM 713 C CA . VAL A 1 87 ? -1.560 1.016 -0.834 1.00 61.94 87 VAL A CA 1
ATOM 714 C C . VAL A 1 87 ? -0.899 0.414 0.410 1.00 61.94 87 VAL A C 1
ATOM 716 O O . VAL A 1 87 ? -1.151 -0.743 0.756 1.00 61.94 87 VAL A O 1
ATOM 719 N N . ARG A 1 88 ? -0.048 1.186 1.096 1.00 66.25 88 ARG A N 1
ATOM 720 C CA . ARG A 1 88 ? 0.691 0.730 2.278 1.00 66.25 88 ARG A CA 1
ATOM 721 C C . ARG A 1 88 ? -0.091 0.912 3.576 1.00 66.25 88 ARG A C 1
ATOM 723 O O . ARG A 1 88 ? 0.114 0.142 4.516 1.00 66.25 88 ARG A O 1
ATOM 730 N N . GLU A 1 89 ? -0.951 1.920 3.644 1.00 80.56 89 GLU A N 1
ATOM 731 C CA . GLU A 1 89 ? -1.737 2.211 4.840 1.00 80.56 89 GLU A CA 1
ATOM 732 C C . GLU A 1 89 ? -3.091 1.485 4.814 1.00 80.56 89 GLU A C 1
ATOM 734 O O . GLU A 1 89 ? -3.796 1.526 3.805 1.00 80.56 89 GLU A O 1
ATOM 739 N N . PRO A 1 90 ? -3.487 0.810 5.910 1.00 86.75 90 PRO A N 1
ATOM 740 C CA . PRO A 1 90 ? -4.799 0.186 5.982 1.00 86.75 90 PRO A CA 1
ATOM 741 C C . PRO A 1 90 ? -5.895 1.256 5.942 1.00 86.75 90 PRO A C 1
ATOM 743 O O . PRO A 1 90 ? -5.824 2.264 6.646 1.00 86.75 90 PRO A O 1
ATOM 746 N N . ASN A 1 91 ? -6.949 1.005 5.169 1.00 90.44 91 ASN A N 1
ATOM 747 C CA . ASN A 1 91 ? -8.115 1.880 5.115 1.00 90.44 91 ASN A CA 1
ATOM 748 C C . ASN A 1 91 ? -8.953 1.700 6.388 1.00 90.44 91 ASN A C 1
ATOM 750 O O . ASN A 1 91 ? -9.768 0.781 6.474 1.00 90.44 91 ASN A O 1
ATOM 754 N N . ILE A 1 92 ? -8.714 2.554 7.385 1.00 92.56 92 ILE A N 1
ATOM 755 C CA . ILE A 1 92 ? -9.449 2.583 8.651 1.00 92.56 92 ILE A CA 1
ATOM 756 C C . ILE A 1 92 ? -10.367 3.803 8.678 1.00 92.56 92 ILE A C 1
ATOM 758 O O . ILE A 1 92 ? -9.917 4.935 8.515 1.00 92.56 92 ILE A O 1
ATOM 762 N N . GLN A 1 93 ? -11.649 3.580 8.939 1.00 94.50 93 GLN A N 1
ATOM 763 C CA . GLN A 1 93 ? -12.674 4.617 8.977 1.00 94.50 93 GLN A CA 1
ATOM 764 C C . GLN A 1 93 ? -13.362 4.619 10.332 1.00 94.50 93 GLN A C 1
ATOM 766 O O . GLN A 1 93 ? -13.750 3.566 10.833 1.00 94.50 93 GLN A O 1
ATOM 771 N N . VAL A 1 94 ? -13.556 5.800 10.914 1.00 95.38 94 VAL A N 1
ATOM 772 C CA . VAL A 1 94 ? -14.465 5.962 12.051 1.00 95.38 94 VAL A CA 1
ATOM 773 C C . VAL A 1 94 ? -15.884 5.951 11.506 1.00 95.38 94 VAL A C 1
ATOM 775 O O . VAL A 1 94 ? -16.244 6.831 10.727 1.00 95.38 94 VAL A O 1
ATOM 778 N N . VAL A 1 95 ? -16.679 4.961 11.903 1.00 95.81 95 VAL A N 1
ATOM 779 C CA . VAL A 1 95 ? -18.065 4.831 11.429 1.00 95.81 95 VAL A CA 1
ATOM 780 C C . VAL A 1 95 ? -19.083 5.249 12.474 1.00 95.81 95 VAL A C 1
ATOM 782 O O . VAL A 1 95 ? -20.152 5.734 12.121 1.00 95.81 95 VAL A O 1
ATOM 785 N N . GLU A 1 96 ? -18.743 5.118 13.755 1.00 95.00 96 GLU A N 1
ATOM 786 C CA . GLU A 1 96 ? -19.613 5.540 14.843 1.00 95.00 96 GLU A CA 1
ATOM 787 C C . GLU A 1 96 ? -18.796 5.963 16.063 1.00 95.00 96 GLU A C 1
ATOM 789 O O . GLU A 1 96 ? -17.805 5.329 16.424 1.00 95.00 96 GLU A O 1
ATOM 794 N N . ALA A 1 97 ? -19.254 7.026 16.719 1.00 94.69 97 ALA A N 1
ATOM 795 C CA . ALA A 1 97 ? -18.883 7.353 18.085 1.00 94.69 97 ALA A CA 1
ATOM 796 C C . ALA A 1 97 ? -20.171 7.358 18.915 1.00 94.69 97 ALA A C 1
ATOM 798 O O . ALA A 1 97 ? -21.051 8.194 18.687 1.00 94.69 97 ALA A O 1
ATOM 799 N N . ALA A 1 98 ? -20.295 6.435 19.869 1.00 92.69 98 ALA A N 1
ATOM 800 C CA . ALA A 1 98 ? -21.491 6.254 20.688 1.00 92.69 98 ALA A CA 1
ATOM 801 C C . ALA A 1 98 ? -21.587 7.329 21.787 1.00 92.69 98 ALA A C 1
ATOM 803 O O . ALA A 1 98 ? -21.568 7.041 22.980 1.00 92.69 98 ALA A O 1
ATOM 804 N N . ILE A 1 99 ? -21.684 8.606 21.395 1.00 88.88 99 ILE A N 1
ATOM 805 C CA . ILE A 1 99 ? -21.627 9.781 22.294 1.00 88.88 99 ILE A CA 1
ATOM 806 C C . ILE A 1 99 ? -22.661 9.688 23.436 1.00 88.88 99 ILE A C 1
ATOM 808 O O . ILE A 1 99 ? -22.477 10.275 24.503 1.00 88.88 99 ILE A O 1
ATOM 812 N N . ARG A 1 100 ? -23.744 8.930 23.231 1.00 86.06 100 ARG A N 1
ATOM 813 C CA . ARG A 1 100 ? -24.721 8.560 24.259 1.00 86.06 100 ARG A CA 1
ATOM 814 C C . ARG A 1 100 ? -24.601 7.062 24.541 1.00 86.06 100 ARG A C 1
ATOM 816 O O . ARG A 1 100 ? -24.716 6.271 23.615 1.00 86.06 100 ARG A O 1
ATOM 823 N N . GLY A 1 101 ? -24.435 6.685 25.808 1.00 87.12 101 GLY A N 1
ATOM 824 C CA . GLY A 1 101 ? -24.283 5.286 26.221 1.00 87.12 101 GLY A CA 1
ATOM 825 C C . GLY A 1 101 ? -22.872 4.983 26.719 1.00 87.12 101 GLY A C 1
ATOM 826 O O . GLY A 1 101 ? -22.349 5.708 27.567 1.00 87.12 101 GLY A O 1
ATOM 827 N N . ASP A 1 102 ? -22.270 3.911 26.209 1.00 89.75 102 ASP A N 1
ATOM 828 C CA . ASP A 1 102 ? -20.952 3.421 26.636 1.00 89.75 102 ASP A CA 1
ATOM 829 C C . ASP A 1 102 ? -19.770 4.260 26.117 1.00 89.75 102 ASP A C 1
ATOM 831 O O . ASP A 1 102 ? -18.638 4.065 26.565 1.00 89.75 102 ASP A O 1
ATOM 835 N N . ARG A 1 103 ? -20.039 5.237 25.235 1.00 94.06 103 ARG A N 1
ATOM 836 C CA . ARG A 1 103 ? -19.046 6.131 24.617 1.00 94.06 103 ARG A CA 1
ATOM 837 C C . ARG A 1 103 ? -18.029 5.398 23.752 1.00 94.06 103 ARG A C 1
ATOM 839 O O . ARG A 1 103 ? -16.963 5.945 23.488 1.00 94.06 103 ARG A O 1
ATOM 846 N N . SER A 1 104 ? -18.349 4.197 23.284 1.00 95.62 104 SER A N 1
ATOM 847 C CA . SER A 1 104 ? -17.460 3.416 22.432 1.00 95.62 104 SER A CA 1
ATOM 848 C C . SER A 1 104 ? -17.185 4.079 21.073 1.00 95.62 104 SER A C 1
ATOM 850 O O . SER A 1 104 ? -17.959 4.906 20.578 1.00 95.62 104 SER A O 1
ATOM 852 N N . LEU A 1 105 ? -16.037 3.734 20.484 1.00 96.88 105 LEU A N 1
ATOM 853 C CA . LEU A 1 105 ? -15.643 4.121 19.130 1.00 96.88 105 LEU A CA 1
ATOM 854 C C . LEU A 1 105 ? -15.660 2.888 18.228 1.00 96.88 105 LEU A C 1
ATOM 856 O O . LEU A 1 105 ? -14.937 1.926 18.490 1.00 96.88 105 LEU A O 1
ATOM 860 N N . THR A 1 106 ? -16.425 2.939 17.142 1.00 96.88 106 THR A N 1
ATOM 861 C CA . THR A 1 106 ? -16.476 1.864 16.148 1.00 96.88 106 THR A CA 1
ATOM 862 C C . THR A 1 106 ? -15.712 2.272 14.897 1.00 96.88 106 THR A C 1
ATOM 864 O O . THR A 1 106 ? -15.974 3.304 14.272 1.00 96.88 106 THR A O 1
ATOM 867 N N . LEU A 1 107 ? -14.759 1.424 14.527 1.00 97.38 107 LEU A N 1
ATOM 868 C CA . LEU A 1 107 ? -13.884 1.561 13.378 1.00 97.38 107 LEU A CA 1
ATOM 869 C C . LEU A 1 107 ? -14.191 0.463 12.362 1.00 97.38 107 LEU A C 1
ATOM 871 O O . LEU A 1 107 ? -14.360 -0.700 12.728 1.00 97.38 107 LEU A O 1
ATOM 875 N N . HIS A 1 108 ? -14.184 0.805 11.081 1.00 96.50 108 HIS A N 1
ATOM 876 C CA . HIS A 1 108 ? -14.192 -0.157 9.987 1.00 96.50 108 HIS A CA 1
ATOM 877 C C . HIS A 1 108 ? -12.830 -0.189 9.306 1.00 96.50 108 HIS A C 1
ATOM 879 O O . HIS A 1 108 ? -12.301 0.849 8.922 1.00 96.50 108 HIS A O 1
ATOM 885 N N . HIS A 1 109 ? -12.282 -1.385 9.132 1.00 95.50 109 HIS A N 1
ATOM 886 C CA . HIS A 1 109 ? -11.155 -1.637 8.249 1.00 95.50 109 HIS A CA 1
ATOM 887 C C . HIS A 1 109 ? -11.678 -2.185 6.922 1.00 95.50 109 HIS A C 1
ATOM 889 O O . HIS A 1 109 ? -12.236 -3.281 6.896 1.00 95.50 109 HIS A O 1
ATOM 895 N N . ILE A 1 110 ? -11.501 -1.444 5.830 1.00 93.75 110 ILE A N 1
ATOM 896 C CA . ILE A 1 110 ? -11.870 -1.905 4.487 1.00 93.75 110 ILE A CA 1
ATOM 897 C C . ILE A 1 110 ? -10.668 -2.615 3.878 1.00 93.75 110 ILE A C 1
ATOM 899 O O . ILE A 1 110 ? -9.646 -1.986 3.604 1.00 93.75 110 ILE A O 1
ATOM 903 N N . GLN A 1 111 ? -10.784 -3.925 3.684 1.00 90.75 111 GLN A N 1
ATOM 904 C CA . GLN A 1 111 ? -9.731 -4.714 3.066 1.00 90.75 111 GLN A CA 1
ATOM 905 C C . GLN A 1 111 ? -9.650 -4.391 1.578 1.00 90.75 111 GLN A C 1
ATOM 907 O O . GLN A 1 111 ? -10.641 -4.480 0.858 1.00 90.75 111 GLN A O 1
ATOM 912 N N . ASP A 1 112 ? -8.446 -4.066 1.124 1.00 84.50 112 ASP A N 1
ATOM 913 C CA . ASP A 1 112 ? -8.094 -4.106 -0.287 1.00 84.50 112 ASP A CA 1
ATOM 914 C C . ASP A 1 112 ? -7.404 -5.444 -0.573 1.00 84.50 112 ASP A C 1
ATOM 916 O O . ASP A 1 112 ? -6.474 -5.839 0.141 1.00 84.50 112 ASP A O 1
ATOM 920 N N . SER A 1 113 ? -7.873 -6.155 -1.600 1.00 81.06 113 SER A N 1
ATOM 921 C CA . SER A 1 113 ? -7.266 -7.401 -2.079 1.00 81.06 113 SER A CA 1
ATOM 922 C C . SER A 1 113 ? -7.063 -8.445 -0.971 1.00 81.06 113 SER A C 1
ATOM 924 O O . SER A 1 113 ? -5.996 -9.046 -0.866 1.00 81.06 113 SER A O 1
ATOM 926 N N . ARG A 1 114 ? -8.064 -8.620 -0.093 1.00 85.56 114 ARG A N 1
ATOM 927 C CA . ARG A 1 11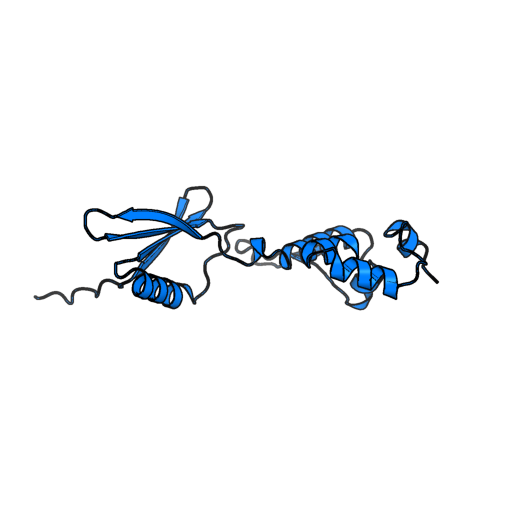4 ? -8.062 -9.592 1.026 1.00 85.56 114 ARG A CA 1
ATOM 928 C C . ARG A 1 114 ? -6.969 -9.398 2.073 1.00 85.56 114 ARG A C 1
ATOM 930 O O . ARG A 1 114 ? -6.840 -10.210 2.990 1.00 85.56 114 ARG A O 1
ATOM 937 N N . ARG A 1 115 ? -6.214 -8.298 2.020 1.00 86.00 115 ARG A N 1
ATOM 938 C CA . ARG A 1 115 ? -5.085 -8.066 2.927 1.00 86.00 115 ARG A CA 1
ATOM 939 C C . ARG A 1 115 ? -5.581 -7.899 4.369 1.00 86.00 115 ARG A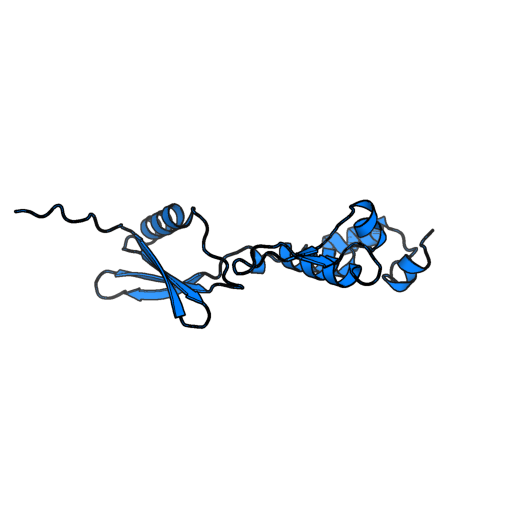 C 1
ATOM 941 O O . ARG A 1 115 ? -6.386 -7.002 4.641 1.00 86.00 115 ARG A O 1
ATOM 948 N N . PRO A 1 116 ? -5.175 -8.765 5.316 1.00 88.81 116 PRO A N 1
ATOM 949 C CA . PRO A 1 116 ? -5.578 -8.633 6.710 1.00 88.81 116 PRO A CA 1
ATOM 950 C C . PRO A 1 116 ? -4.745 -7.565 7.425 1.00 88.81 116 PRO A C 1
ATOM 952 O O . PRO A 1 116 ? -3.636 -7.229 7.011 1.00 88.81 116 PRO A O 1
ATOM 955 N N . LEU A 1 117 ? -5.245 -7.078 8.563 1.00 91.19 117 LEU A N 1
ATOM 956 C CA . LEU A 1 117 ? -4.428 -6.268 9.468 1.00 91.19 117 LEU A CA 1
ATOM 957 C C . LEU A 1 117 ? -3.275 -7.093 10.044 1.00 91.19 117 LEU A C 1
ATOM 959 O O . LEU A 1 117 ? -3.413 -8.286 10.331 1.00 91.19 117 LEU A O 1
ATOM 963 N N . GLY A 1 118 ? -2.144 -6.425 10.262 1.00 89.56 118 GLY A 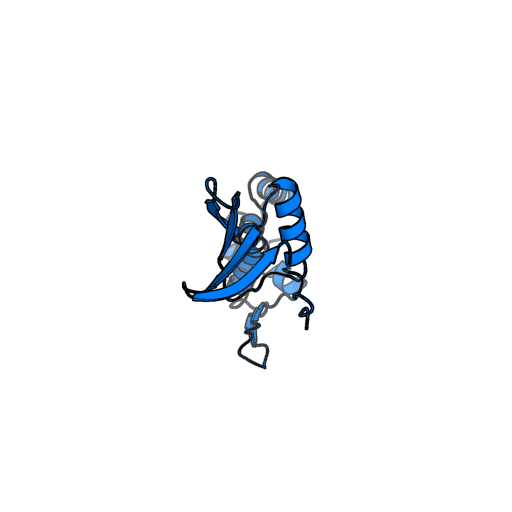N 1
ATOM 964 C CA . GLY A 1 118 ? -0.971 -7.027 10.882 1.00 89.56 118 GLY A CA 1
ATOM 965 C C . GLY A 1 118 ? -1.174 -7.381 12.360 1.00 89.56 118 GLY A C 1
ATOM 966 O O . GLY A 1 118 ? -2.146 -6.996 13.013 1.00 89.56 118 GLY A O 1
ATOM 967 N N . ARG A 1 119 ? -0.184 -8.076 12.932 1.00 88.19 119 ARG A N 1
ATOM 968 C CA . ARG A 1 119 ? -0.176 -8.490 14.352 1.00 88.19 119 ARG A CA 1
ATOM 969 C C . ARG A 1 119 ? -0.211 -7.310 15.338 1.00 88.19 119 ARG A C 1
ATOM 971 O O . ARG A 1 119 ? -0.557 -7.495 16.499 1.00 88.19 119 ARG A O 1
ATOM 978 N N . SER A 1 120 ? 0.125 -6.105 14.877 1.00 91.31 120 SER A N 1
ATOM 979 C CA . SER A 1 120 ? 0.101 -4.860 15.652 1.00 91.31 120 SER A CA 1
ATOM 980 C C . SER A 1 120 ? -1.305 -4.316 15.929 1.00 91.31 120 SER A C 1
ATOM 982 O O . SER A 1 120 ? -1.420 -3.330 16.655 1.00 91.31 120 SER A O 1
ATOM 984 N N . VAL A 1 121 ? -2.366 -4.951 15.414 1.00 93.75 121 VAL A N 1
ATOM 985 C CA . VAL A 1 121 ? -3.754 -4.503 15.614 1.00 93.75 121 VAL A CA 1
ATOM 986 C C . VAL A 1 121 ? -4.098 -4.281 17.091 1.00 93.75 121 VAL A C 1
ATOM 988 O O . VAL A 1 121 ? -4.599 -3.216 17.430 1.00 93.75 121 VAL A O 1
ATOM 991 N N . TYR A 1 122 ? -3.750 -5.211 17.989 1.00 94.31 122 TYR A N 1
ATOM 992 C CA . TYR A 1 1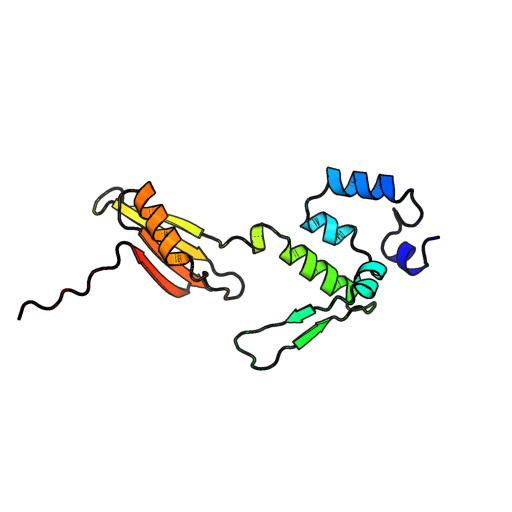22 ? -4.051 -5.092 19.423 1.00 94.31 122 TYR A CA 1
ATOM 993 C C . TYR A 1 122 ? -3.314 -3.929 20.114 1.00 94.31 122 TYR A C 1
ATOM 995 O O . TYR A 1 122 ? -3.970 -3.130 20.783 1.00 94.31 122 TYR A O 1
ATOM 1003 N N . PRO A 1 123 ? -1.984 -3.769 19.948 1.00 94.56 123 PRO A N 1
ATOM 1004 C CA . PRO A 1 123 ? -1.283 -2.570 20.407 1.00 94.56 123 PRO A CA 1
ATOM 1005 C C . PRO A 1 123 ? -1.906 -1.258 19.909 1.00 94.56 123 PRO A C 1
ATOM 1007 O O . PRO A 1 123 ? -2.035 -0.318 20.691 1.00 94.56 123 PRO A O 1
ATOM 1010 N N . VAL A 1 124 ? -2.328 -1.202 18.640 1.00 93.50 124 VAL A N 1
ATOM 1011 C CA . VAL A 1 124 ? -2.927 0.000 18.041 1.00 93.50 124 VAL A CA 1
ATOM 1012 C C . VAL A 1 124 ? -4.304 0.297 18.631 1.00 93.50 124 VAL A C 1
ATOM 1014 O O . VAL A 1 124 ? -4.519 1.414 19.091 1.00 93.50 124 VAL A O 1
ATOM 1017 N N . ILE A 1 125 ? -5.224 -0.674 18.688 1.00 95.19 125 ILE A N 1
ATOM 1018 C CA . ILE A 1 125 ? -6.562 -0.440 19.267 1.00 95.19 125 ILE A CA 1
ATOM 1019 C C . ILE A 1 125 ? -6.486 -0.116 20.763 1.00 95.19 125 ILE A C 1
ATOM 1021 O O . ILE A 1 125 ? -7.257 0.705 21.250 1.00 95.19 125 ILE A O 1
ATOM 1025 N N . ARG A 1 126 ? -5.513 -0.690 21.486 1.00 95.62 126 ARG A N 1
ATOM 1026 C CA . ARG A 1 126 ? -5.233 -0.330 22.879 1.00 95.62 126 ARG A CA 1
ATOM 1027 C C . ARG A 1 126 ? -4.781 1.121 22.988 1.00 95.62 126 ARG A C 1
ATOM 1029 O O . ARG A 1 126 ? -5.249 1.833 23.870 1.00 95.62 126 ARG A O 1
ATOM 1036 N N . HIS A 1 127 ? -3.887 1.567 22.109 1.00 96.00 127 HIS A N 1
ATOM 1037 C CA . HIS A 1 127 ? -3.445 2.957 22.098 1.00 96.00 127 HIS A CA 1
ATOM 1038 C C . HIS A 1 127 ? -4.581 3.918 21.716 1.00 96.00 127 HIS A C 1
ATOM 1040 O O . HIS A 1 127 ? -4.767 4.938 22.372 1.00 96.00 127 HIS A O 1
ATOM 1046 N N . LEU A 1 128 ? -5.407 3.562 20.728 1.00 95.19 128 LEU A N 1
ATOM 1047 C CA . LEU A 1 128 ? -6.606 4.328 20.376 1.00 95.19 128 LEU A CA 1
ATOM 1048 C C . LEU A 1 128 ? -7.571 4.437 21.557 1.00 95.19 128 LEU A C 1
ATOM 1050 O O . LEU A 1 128 ? -8.064 5.526 21.832 1.00 95.19 128 LEU A O 1
ATOM 1054 N N . GLN A 1 129 ? -7.783 3.351 22.303 1.00 96.00 129 GLN A N 1
ATOM 1055 C CA . GLN A 1 129 ? -8.589 3.383 23.521 1.00 96.00 129 GLN A CA 1
ATOM 1056 C C . GLN A 1 129 ? -7.982 4.294 24.595 1.00 96.00 129 GLN A C 1
ATOM 1058 O O . GLN A 1 129 ? -8.728 4.992 25.271 1.00 96.00 129 GLN A O 1
ATOM 1063 N N . GLN A 1 130 ? -6.655 4.329 24.754 1.00 96.12 130 GLN A N 1
ATOM 1064 C CA . GLN A 1 130 ? -5.998 5.256 25.687 1.00 96.12 130 GLN A CA 1
ATOM 1065 C C . GLN A 1 130 ? -6.225 6.722 25.304 1.00 96.12 130 GLN A C 1
ATOM 1067 O O . GLN A 1 130 ? -6.421 7.552 26.187 1.00 96.12 130 GLN A O 1
ATOM 1072 N N . LEU A 1 131 ? -6.206 7.035 24.006 1.00 96.06 131 LEU A N 1
ATOM 1073 C CA . LEU A 1 131 ? -6.461 8.386 23.501 1.00 96.06 131 LEU A CA 1
ATOM 1074 C C . LEU A 1 131 ? -7.945 8.767 23.599 1.00 96.06 131 LEU A C 1
ATOM 1076 O O . LEU A 1 131 ? -8.270 9.893 23.964 1.00 96.06 131 LEU A O 1
ATOM 1080 N N . TRP A 1 132 ? -8.841 7.833 23.277 1.00 95.25 132 TRP A N 1
ATOM 1081 C CA . TRP A 1 132 ? -10.288 8.054 23.263 1.00 95.25 132 TRP A CA 1
ATOM 1082 C C . TRP A 1 132 ? -10.925 8.007 24.661 1.00 95.25 132 TRP A C 1
ATOM 1084 O O . TRP A 1 132 ? -11.880 8.728 24.942 1.00 95.25 132 TRP A O 1
ATOM 1094 N N . GLY A 1 133 ? -10.398 7.166 25.550 1.00 95.00 133 GLY A N 1
ATOM 1095 C CA . GLY A 1 133 ? -10.869 6.967 26.923 1.00 95.00 133 GLY A CA 1
ATOM 1096 C C . GLY A 1 133 ? -11.948 5.890 27.100 1.00 95.00 133 GLY A C 1
ATOM 1097 O O . GLY A 1 133 ? -12.207 5.489 28.233 1.00 95.00 133 GLY A O 1
ATOM 1098 N N . PHE A 1 134 ? -12.536 5.370 26.019 1.00 95.31 134 PHE A N 1
ATOM 1099 C CA . PHE A 1 134 ? -13.652 4.405 26.039 1.00 95.31 134 PHE A CA 1
ATOM 1100 C C . PHE A 1 134 ? -13.399 3.206 25.123 1.00 95.31 134 PHE A C 1
ATOM 1102 O O . PHE A 1 134 ? -12.477 3.276 24.308 1.00 95.31 134 PHE A O 1
ATOM 1109 N N . PRO A 1 135 ? -14.181 2.112 25.236 1.00 96.31 135 PRO A N 1
ATOM 1110 C CA . PRO A 1 135 ? -13.983 0.924 24.414 1.00 96.31 135 PRO A CA 1
ATOM 1111 C C . PRO A 1 135 ? -13.904 1.230 22.916 1.00 96.31 135 PRO A C 1
ATOM 1113 O O . PRO A 1 135 ? 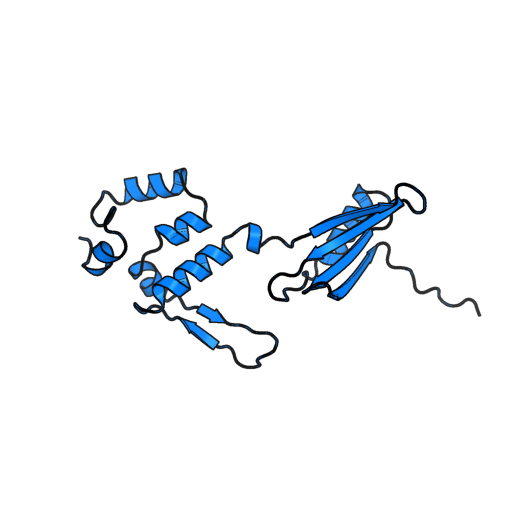-14.591 2.114 22.405 1.00 96.31 135 PRO A O 1
ATOM 1116 N N . VAL A 1 136 ? -13.052 0.493 22.213 1.00 97.12 136 VAL A N 1
ATOM 1117 C CA . VAL A 1 136 ? -12.860 0.611 20.768 1.00 97.12 136 VAL A CA 1
ATOM 1118 C C . VAL A 1 136 ? -13.189 -0.726 20.126 1.00 97.12 136 VAL A C 1
ATOM 1120 O O . VAL A 1 136 ? -12.617 -1.756 20.489 1.00 97.12 136 VAL A O 1
ATOM 1123 N N . HIS A 1 137 ? -14.077 -0.696 19.140 1.00 96.50 137 HIS A N 1
ATOM 1124 C CA . HIS A 1 137 ? -14.426 -1.829 18.295 1.00 96.50 137 HIS A CA 1
ATOM 1125 C C . HIS A 1 137 ? -13.859 -1.598 16.899 1.00 96.50 137 HIS A C 1
ATOM 1127 O O . HIS A 1 137 ? -13.974 -0.509 16.347 1.00 96.50 137 HIS A O 1
ATOM 1133 N N . LEU A 1 138 ? -13.250 -2.621 16.309 1.00 97.12 138 LEU A N 1
ATOM 1134 C CA . LEU A 1 138 ? -12.719 -2.579 14.953 1.00 97.12 138 LEU A CA 1
A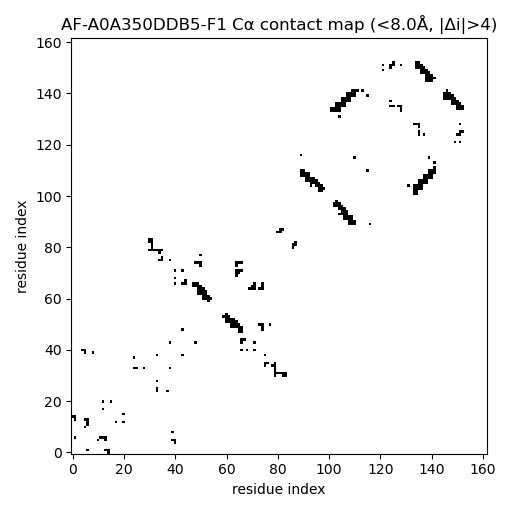TOM 1135 C C . LEU A 1 138 ? -13.253 -3.771 14.164 1.00 97.12 138 LEU A C 1
ATOM 1137 O O . LEU A 1 138 ? -13.029 -4.925 14.527 1.00 97.12 138 LEU A O 1
ATOM 1141 N N . VAL A 1 139 ? -13.945 -3.489 13.067 1.00 96.94 139 VAL A N 1
ATOM 1142 C CA . VAL A 1 139 ? -14.547 -4.492 12.188 1.00 96.94 139 VAL A CA 1
ATOM 1143 C C . VAL A 1 139 ? -13.823 -4.468 10.848 1.00 96.94 139 VAL A C 1
ATOM 1145 O O . VAL A 1 139 ? -13.873 -3.472 10.135 1.00 96.94 139 VAL A O 1
ATOM 1148 N N . SER A 1 140 ? -13.154 -5.563 10.494 1.00 96.38 140 SER A N 1
ATOM 1149 C CA . SER A 1 140 ? -12.616 -5.751 9.144 1.00 96.38 140 SER A CA 1
ATOM 1150 C C . SER A 1 140 ? -13.715 -6.219 8.205 1.00 96.38 140 SER A C 1
ATOM 1152 O O . SER A 1 140 ? -14.467 -7.141 8.538 1.00 96.38 140 SER A O 1
ATOM 1154 N N . MET A 1 141 ? -13.781 -5.602 7.031 1.00 95.06 141 MET A N 1
ATOM 1155 C CA . MET A 1 141 ? -14.762 -5.893 5.999 1.00 95.06 141 MET A CA 1
ATOM 1156 C C . MET A 1 141 ? -14.104 -6.083 4.638 1.00 95.06 141 MET A C 1
ATOM 1158 O O . MET A 1 141 ? -13.160 -5.379 4.292 1.00 95.06 141 MET A O 1
ATOM 1162 N N . GLU A 1 142 ? -14.674 -6.982 3.851 1.00 93.25 142 GLU A N 1
ATOM 1163 C CA . GLU A 1 142 ? -14.328 -7.238 2.457 1.00 93.25 142 GLU A CA 1
ATOM 1164 C C . GLU A 1 142 ? -15.634 -7.394 1.672 1.00 93.25 142 GLU A C 1
ATOM 1166 O O . GLU A 1 142 ? -16.513 -8.143 2.099 1.00 93.25 142 GLU A O 1
ATOM 1171 N N . ASP A 1 143 ? -15.810 -6.652 0.575 1.00 89.56 143 ASP A N 1
ATOM 1172 C CA . ASP A 1 143 ? -17.024 -6.688 -0.261 1.00 89.56 143 ASP A CA 1
ATOM 1173 C C . ASP A 1 143 ? -18.341 -6.600 0.538 1.00 89.56 143 ASP A C 1
ATOM 1175 O O . ASP A 1 143 ? -19.321 -7.306 0.290 1.00 89.56 143 ASP A O 1
ATOM 1179 N N . GLY A 1 144 ? -18.349 -5.742 1.563 1.00 88.44 144 GLY A N 1
ATOM 1180 C CA . GLY A 1 144 ? -19.495 -5.533 2.454 1.00 88.44 144 GLY A CA 1
ATOM 1181 C C . GLY A 1 144 ? -19.748 -6.658 3.467 1.00 88.44 144 GLY A C 1
ATOM 1182 O O . GLY A 1 144 ? -20.702 -6.577 4.241 1.00 88.44 144 GLY A O 1
ATOM 1183 N N . LYS A 1 145 ? -18.907 -7.696 3.507 1.00 93.00 145 LYS A N 1
ATOM 1184 C CA . LYS A 1 145 ? -18.983 -8.797 4.473 1.00 93.00 145 LYS A CA 1
ATOM 1185 C C . LYS A 1 145 ? -17.965 -8.605 5.584 1.00 93.00 145 LYS A C 1
ATOM 1187 O O . LYS A 1 145 ? -16.822 -8.236 5.340 1.00 93.00 145 LYS A O 1
ATOM 1192 N N . VAL A 1 146 ? -18.367 -8.905 6.816 1.00 95.31 146 VAL A N 1
ATOM 1193 C CA . VAL A 1 146 ? -17.454 -8.883 7.964 1.00 95.31 146 VAL A CA 1
ATOM 1194 C C . VAL A 1 146 ? -16.527 -10.092 7.904 1.00 95.31 146 VAL A C 1
ATOM 1196 O O . VAL A 1 146 ? -16.999 -11.227 7.938 1.00 95.31 146 VAL A O 1
ATOM 1199 N N . THR A 1 147 ? -15.218 -9.850 7.879 1.00 94.50 147 THR A N 1
ATOM 1200 C CA . THR A 1 147 ? -14.197 -10.907 7.866 1.00 94.50 147 THR A CA 1
ATOM 1201 C C . THR A 1 147 ? -13.603 -11.150 9.248 1.00 94.50 147 THR A C 1
ATOM 1203 O O . THR A 1 147 ? -13.350 -12.295 9.618 1.00 94.50 147 THR A O 1
ATOM 1206 N N . ARG A 1 148 ? -13.391 -10.091 10.045 1.00 94.50 148 ARG A N 1
ATOM 1207 C CA . ARG A 1 148 ? -12.861 -10.175 11.419 1.00 94.50 148 ARG A CA 1
ATOM 1208 C C . ARG A 1 148 ? -13.413 -9.066 12.307 1.00 94.50 148 ARG A C 1
ATOM 1210 O O . ARG A 1 148 ? -13.746 -7.986 11.829 1.00 94.50 148 ARG A O 1
ATOM 1217 N N . ARG A 1 149 ? -13.459 -9.323 13.614 1.00 95.38 149 ARG A N 1
ATOM 1218 C CA . ARG A 1 149 ? -13.784 -8.331 14.646 1.00 95.38 149 ARG A CA 1
ATOM 1219 C C . ARG A 1 149 ? -12.677 -8.299 15.690 1.00 95.38 149 ARG A C 1
ATOM 1221 O O . ARG A 1 149 ? -12.170 -9.347 16.081 1.00 95.38 149 ARG A O 1
ATOM 1228 N N . TYR A 1 150 ? -12.334 -7.100 16.130 1.00 94.94 150 TYR A N 1
ATOM 1229 C CA . TYR A 1 150 ? -11.406 -6.830 17.217 1.00 94.94 150 TYR A CA 1
ATOM 1230 C C . TYR A 1 150 ? -12.078 -5.863 18.186 1.00 94.94 150 TYR A C 1
ATOM 1232 O O . TYR A 1 150 ? -12.843 -4.991 17.771 1.00 94.94 150 TYR A O 1
ATOM 1240 N N . HIS A 1 151 ? -11.772 -5.984 19.470 1.00 94.62 151 HIS A N 1
ATOM 1241 C CA . HIS A 1 151 ? -12.241 -5.046 20.480 1.00 94.62 151 HIS A CA 1
ATOM 1242 C C . HIS A 1 151 ? -11.200 -4.858 21.573 1.00 94.62 151 HIS A C 1
ATOM 1244 O O . HIS A 1 151 ? -10.375 -5.739 21.835 1.00 94.62 151 HIS A O 1
ATOM 1250 N N . TRP A 1 152 ? -11.231 -3.681 22.188 1.00 95.00 152 TRP A N 1
ATOM 1251 C CA . TRP A 1 152 ? -10.453 -3.372 23.376 1.00 95.00 152 TRP A CA 1
ATOM 1252 C C . TRP A 1 152 ? -11.249 -2.451 24.313 1.00 95.00 152 TRP A C 1
ATOM 1254 O O . TRP A 1 152 ? -11.765 -1.441 23.834 1.00 95.00 152 TRP A O 1
ATOM 1264 N N . PRO A 1 153 ? -11.316 -2.713 25.632 1.00 93.44 153 PRO A N 1
ATOM 1265 C CA . PRO A 1 153 ? -10.677 -3.818 26.356 1.00 93.44 153 PRO A CA 1
ATOM 1266 C C . PRO A 1 153 ? -11.169 -5.197 25.906 1.00 93.44 153 PRO A C 1
ATOM 1268 O O . PRO A 1 153 ? -12.325 -5.341 25.517 1.00 93.44 153 PRO A O 1
ATOM 1271 N N . VAL A 1 154 ? -10.283 -6.198 25.922 1.00 87.75 154 VAL A N 1
ATOM 1272 C CA . VAL A 1 154 ? -10.709 -7.593 25.746 1.00 87.75 154 VAL A CA 1
ATOM 1273 C C . VAL A 1 154 ? -11.534 -7.933 26.980 1.00 87.75 154 VAL A C 1
ATOM 1275 O O . VAL A 1 154 ? -11.049 -7.744 28.095 1.00 87.75 154 VAL A O 1
ATOM 1278 N N . GLU A 1 155 ? -12.779 -8.360 26.793 1.00 76.69 155 GLU A N 1
ATOM 1279 C CA . GLU A 1 155 ? -13.589 -8.871 27.898 1.00 76.69 155 GLU A CA 1
ATOM 1280 C C . GLU A 1 155 ? -12.799 -9.999 28.571 1.00 76.69 155 GLU A C 1
ATOM 1282 O O . GLU A 1 155 ? -12.407 -10.963 27.909 1.00 76.69 155 GLU A O 1
ATOM 1287 N N . GLU A 1 156 ? -12.496 -9.858 29.865 1.00 58.25 156 GLU A N 1
ATOM 1288 C CA . GLU A 1 156 ? -12.022 -11.003 30.634 1.00 58.25 156 GLU A CA 1
ATOM 1289 C C . GLU A 1 156 ? -13.130 -12.051 30.553 1.00 58.25 156 GLU A C 1
ATOM 1291 O O . GLU A 1 156 ? -14.270 -11.761 30.920 1.00 58.25 156 GLU A O 1
ATOM 1296 N N . GLU A 1 157 ? -12.816 -13.253 30.055 1.00 49.22 157 GLU A N 1
ATOM 1297 C CA . GLU A 1 157 ? -13.677 -14.411 30.279 1.00 49.22 157 GLU A CA 1
ATOM 1298 C C . GLU A 1 157 ? -13.980 -14.428 31.772 1.00 49.22 157 GLU A C 1
ATOM 1300 O O . GLU A 1 157 ? -13.091 -14.653 32.598 1.00 49.22 157 GLU A O 1
ATOM 1305 N N . SER A 1 158 ? -15.228 -14.125 32.125 1.00 44.19 158 SER A N 1
ATOM 1306 C CA . SER A 1 158 ? -15.708 -14.257 33.482 1.00 44.19 158 SER A CA 1
ATOM 1307 C C . SER A 1 158 ? -15.431 -15.699 33.882 1.00 44.19 158 SER A C 1
ATOM 1309 O O . SER A 1 158 ? -16.137 -16.608 33.440 1.00 44.19 158 SER A O 1
ATOM 1311 N N . LYS A 1 159 ? -14.382 -15.928 34.681 1.00 44.69 159 LYS A N 1
ATOM 1312 C CA . LYS A 1 159 ? -14.238 -17.172 35.429 1.00 44.69 159 LYS A CA 1
ATOM 1313 C C . LYS A 1 159 ? -15.551 -17.326 36.174 1.00 44.69 159 LYS A C 1
ATOM 1315 O O . LYS A 1 159 ? -15.840 -16.529 37.065 1.00 44.69 159 LYS A O 1
ATOM 1320 N N . GLY A 1 160 ? -16.368 -18.266 35.705 1.00 40.62 160 GLY A N 1
ATOM 1321 C CA . GLY A 1 160 ? -17.689 -18.518 36.241 1.00 40.62 160 GLY A CA 1
ATOM 1322 C C . GLY A 1 160 ? -17.581 -18.638 37.750 1.00 40.62 160 GLY A C 1
ATOM 1323 O O . GLY A 1 160 ? -16.866 -19.496 38.261 1.00 40.62 160 GLY A O 1
ATOM 1324 N N . ALA A 1 161 ? -18.254 -17.731 38.447 1.00 43.69 161 ALA A N 1
ATOM 1325 C CA . ALA A 1 161 ? -18.661 -17.980 39.808 1.00 43.69 161 ALA A CA 1
ATOM 1326 C C . ALA A 1 161 ? -19.635 -19.166 39.757 1.00 43.69 161 ALA A C 1
ATOM 1328 O O . ALA A 1 161 ? -20.704 -19.064 39.153 1.00 43.69 161 ALA A O 1
ATOM 1329 N N . GLY A 1 162 ? -19.214 -20.288 40.332 1.00 37.75 162 GLY A N 1
ATOM 1330 C CA . GLY A 1 162 ? -19.977 -21.522 40.482 1.00 37.75 162 GLY A CA 1
ATOM 1331 C C . GLY A 1 162 ? -19.233 -22.465 41.403 1.00 37.75 162 GLY A C 1
ATOM 1332 O O . GLY A 1 162 ? -18.192 -22.988 40.954 1.00 37.75 162 GLY A O 1
#

Sequence (162 aa):
APTAEDREWFPDIAGSPWRETLEFAMRNFKDESFIQQFLSPKVIRDLKLFLIVDDDQVEMLEVAAIHDDRGYKRIREALSSQYALSVREPNIQVVEAAIRGDRSLTLHHIQDSRRPLGRSVYPVIRHLQQLWGFPVHLVSMEDGKVTRRYHWPVEEESKGAG

Foldseek 3Di:
DFDPQCCVLPVPPRPPPVVVVVVVLVVPDDQLVSLLRPVGLVNCVVVFDWDWDDDPVDPDIDGPATSDPVRVNVRSNVVSLVSPPVNVDWDKDFPDQCVDDQRETEIETEDDNPDDDDPCPVVVQVVVCVVSVGKYKYFYDYPNDTDDIDIPPPPDPPPDPD

Radius of gyration: 23.44 Å; Cα contacts (8 Å, |Δi|>4): 204; chains: 1; bounding box: 50×41×70 Å